Protein AF-A0A925S5Q5-F1 (afdb_monomer_lite)

pLDDT: mean 92.55, std 6.13, range [64.25, 98.69]

Structure (mmCIF, N/CA/C/O backbone):
data_AF-A0A925S5Q5-F1
#
_entry.id   AF-A0A925S5Q5-F1
#
loop_
_atom_site.group_PDB
_atom_site.id
_atom_site.type_symbol
_atom_site.label_atom_id
_atom_site.label_alt_id
_atom_site.label_comp_id
_atom_site.label_asym_id
_atom_site.label_entity_id
_atom_site.label_seq_id
_atom_site.pdbx_PDB_ins_code
_atom_site.Cartn_x
_atom_site.Cartn_y
_atom_site.Cartn_z
_atom_site.occupancy
_atom_site.B_iso_or_equiv
_atom_site.auth_seq_id
_atom_site.auth_comp_id
_atom_site.auth_asym_id
_atom_site.auth_atom_id
_atom_site.pdbx_PDB_model_num
ATOM 1 N N . TYR A 1 1 ? 6.462 7.543 -12.943 1.00 75.12 1 TYR A N 1
ATOM 2 C CA . TYR A 1 1 ? 5.922 8.389 -11.856 1.00 75.12 1 TYR A CA 1
ATOM 3 C C . TYR A 1 1 ? 7.045 8.651 -10.878 1.00 75.12 1 TYR A C 1
ATOM 5 O O . TYR A 1 1 ? 7.556 7.699 -10.308 1.00 75.12 1 TYR A O 1
ATOM 13 N N . TRP A 1 2 ? 7.504 9.896 -10.765 1.00 84.69 2 TRP A N 1
ATOM 14 C CA . TRP A 1 2 ? 8.744 10.231 -10.058 1.00 84.69 2 TRP A CA 1
ATOM 15 C C . TRP A 1 2 ? 8.667 9.920 -8.560 1.00 84.69 2 TRP A C 1
ATOM 17 O O . TRP A 1 2 ? 8.183 10.741 -7.787 1.00 84.69 2 TRP A O 1
ATOM 27 N N . TYR A 1 3 ? 9.144 8.733 -8.170 1.00 89.31 3 TYR A N 1
ATOM 28 C CA . TYR A 1 3 ? 9.246 8.261 -6.782 1.00 89.31 3 TYR A CA 1
ATOM 29 C C . TYR A 1 3 ? 7.917 8.248 -5.998 1.00 89.31 3 TYR A C 1
ATOM 31 O O . TYR A 1 3 ? 7.917 8.335 -4.772 1.00 89.31 3 TYR A O 1
ATOM 39 N N . GLN A 1 4 ? 6.772 8.203 -6.689 1.00 91.56 4 GLN A N 1
ATOM 40 C CA . GLN A 1 4 ? 5.457 8.460 -6.093 1.00 91.56 4 GLN A CA 1
ATOM 41 C C . GLN A 1 4 ? 4.323 7.693 -6.787 1.00 91.56 4 GLN A C 1
ATOM 43 O O . GLN A 1 4 ? 4.415 7.397 -7.979 1.00 91.56 4 GLN A O 1
ATOM 48 N N . SER A 1 5 ? 3.203 7.503 -6.074 1.00 94.38 5 SER A N 1
ATOM 49 C CA . SER A 1 5 ? 1.971 6.906 -6.615 1.00 94.38 5 SER A CA 1
ATOM 50 C C . SER A 1 5 ? 1.473 7.633 -7.870 1.00 94.38 5 SER A C 1
ATOM 52 O O . SER A 1 5 ? 1.506 8.873 -7.904 1.00 94.38 5 SER A O 1
ATOM 54 N N . PRO A 1 6 ? 0.910 6.921 -8.860 1.00 94.12 6 PRO A N 1
ATOM 55 C CA . PRO A 1 6 ? 0.133 7.539 -9.931 1.00 94.12 6 PRO A CA 1
ATOM 56 C C . PRO A 1 6 ? -0.993 8.421 -9.376 1.00 94.12 6 PRO A C 1
ATOM 58 O O . PRO A 1 6 ? -1.584 8.099 -8.343 1.00 94.12 6 PRO A O 1
ATOM 61 N N . SER A 1 7 ? -1.327 9.520 -10.061 1.00 95.06 7 SER A N 1
ATOM 62 C CA . SER A 1 7 ? -2.373 10.455 -9.608 1.00 95.06 7 SER A CA 1
ATOM 63 C C . SER A 1 7 ? -3.720 9.782 -9.298 1.00 95.06 7 SER A C 1
ATOM 65 O O . SER A 1 7 ? -4.289 10.105 -8.259 1.00 95.06 7 SER A O 1
ATOM 67 N N . PRO A 1 8 ? -4.217 8.810 -10.095 1.00 95.00 8 PRO A N 1
ATOM 68 C CA . PRO A 1 8 ? -5.455 8.103 -9.759 1.00 95.00 8 PRO A CA 1
ATOM 69 C C . PRO A 1 8 ? -5.386 7.360 -8.419 1.00 95.00 8 PRO A C 1
ATOM 71 O O . PRO A 1 8 ? -6.338 7.400 -7.643 1.00 95.00 8 PRO A O 1
ATOM 74 N N . LEU A 1 9 ? -4.242 6.737 -8.111 1.00 94.81 9 LEU A N 1
ATOM 75 C CA . LEU A 1 9 ? -4.036 6.060 -6.832 1.00 94.81 9 LEU A CA 1
ATOM 76 C C . LEU A 1 9 ? -3.986 7.069 -5.678 1.00 94.81 9 LEU A C 1
ATOM 78 O O . LEU A 1 9 ? -4.596 6.825 -4.644 1.00 94.81 9 LEU A O 1
ATOM 82 N N . LYS A 1 10 ? -3.332 8.226 -5.858 1.00 93.94 10 LYS A N 1
ATOM 83 C CA . LYS A 1 10 ? -3.345 9.295 -4.841 1.00 93.94 10 LYS A CA 1
ATOM 84 C C . LYS A 1 10 ? -4.760 9.790 -4.541 1.00 93.94 10 LYS A C 1
ATOM 86 O O . LYS A 1 10 ? -5.136 9.886 -3.382 1.00 93.94 10 LYS A O 1
ATOM 91 N N . LEU A 1 11 ? -5.572 10.010 -5.575 1.00 95.25 11 LEU A N 1
ATOM 92 C CA . LEU A 1 11 ? -6.967 10.415 -5.393 1.00 95.25 11 LEU A CA 1
ATOM 93 C C . LEU A 1 11 ? -7.779 9.354 -4.637 1.00 95.25 11 LEU A C 1
ATOM 95 O O . LEU A 1 11 ? -8.622 9.703 -3.816 1.00 95.25 11 LEU A O 1
ATOM 99 N N . MET A 1 12 ? -7.526 8.066 -4.881 1.00 94.88 12 MET A N 1
ATOM 100 C CA . MET A 1 12 ? -8.141 6.984 -4.107 1.00 94.88 12 MET A CA 1
ATOM 101 C C . MET A 1 12 ? -7.693 7.015 -2.637 1.00 94.88 12 MET A C 1
ATOM 103 O O . MET A 1 12 ? -8.537 6.890 -1.751 1.00 94.88 12 MET A O 1
ATOM 107 N N . ILE A 1 13 ? -6.397 7.222 -2.377 1.00 94.31 13 ILE A N 1
ATOM 108 C CA . ILE A 1 13 ? -5.825 7.355 -1.027 1.00 94.31 13 ILE A CA 1
ATOM 109 C C . ILE A 1 13 ? -6.511 8.493 -0.257 1.00 94.31 13 ILE A C 1
ATOM 111 O O . ILE A 1 13 ? -7.003 8.266 0.848 1.00 94.31 13 ILE A O 1
ATOM 115 N N . ASP A 1 14 ? -6.645 9.679 -0.859 1.00 91.81 14 ASP A N 1
ATOM 116 C CA . ASP A 1 14 ? -7.284 10.842 -0.222 1.00 91.81 14 ASP A CA 1
ATOM 117 C C . ASP A 1 14 ? -8.739 10.553 0.186 1.00 91.81 14 ASP A C 1
ATOM 119 O O . ASP A 1 14 ? -9.218 10.975 1.247 1.00 91.81 14 ASP A O 1
ATOM 123 N N . ARG A 1 15 ? -9.462 9.800 -0.654 1.00 90.50 15 ARG A N 1
ATOM 124 C CA . ARG A 1 15 ? -10.840 9.378 -0.369 1.00 90.50 15 ARG A CA 1
ATOM 125 C C . ARG A 1 15 ? -10.899 8.328 0.730 1.00 90.50 15 ARG A C 1
ATOM 127 O O . ARG A 1 15 ? -11.785 8.422 1.573 1.00 90.50 15 ARG A O 1
ATOM 134 N N . LEU A 1 16 ? -9.972 7.374 0.744 1.00 89.69 16 LEU A N 1
ATOM 135 C CA . LEU A 1 16 ? -9.894 6.344 1.779 1.00 89.69 16 LEU A CA 1
ATOM 136 C C . LEU A 1 16 ? -9.578 6.941 3.148 1.00 89.69 16 LEU A C 1
ATOM 138 O O . LEU A 1 16 ? -10.278 6.622 4.098 1.00 89.69 16 LEU A O 1
ATOM 142 N N . VAL A 1 17 ? -8.609 7.855 3.249 1.00 84.56 17 VAL A N 1
ATOM 143 C CA . VAL A 1 17 ? -8.279 8.535 4.518 1.00 84.56 17 VAL A CA 1
ATOM 144 C C . VAL A 1 17 ? -9.466 9.350 5.034 1.00 84.56 17 VAL A C 1
ATOM 146 O O . VAL A 1 17 ? -9.769 9.336 6.226 1.00 84.56 17 VAL A O 1
ATOM 149 N N . SER A 1 18 ? -10.181 10.022 4.128 1.00 84.19 18 SER A N 1
ATOM 150 C CA . SER A 1 18 ? -11.400 10.756 4.485 1.00 84.19 18 SER A CA 1
ATOM 151 C C . SER A 1 18 ? -12.517 9.822 4.960 1.00 84.19 18 SER A C 1
ATOM 153 O O . SER A 1 18 ? -13.243 10.160 5.890 1.00 84.19 18 SER A O 1
ATOM 155 N N . ALA A 1 19 ? -12.679 8.667 4.309 1.00 82.75 19 ALA A N 1
ATOM 156 C CA . ALA A 1 19 ? -13.716 7.698 4.641 1.00 82.75 19 ALA A CA 1
ATOM 157 C C . ALA A 1 19 ? -13.415 6.957 5.947 1.00 82.75 19 ALA A C 1
ATOM 159 O O . ALA A 1 19 ? -14.329 6.744 6.730 1.00 82.75 19 ALA A O 1
ATOM 160 N N . ASP A 1 20 ? -12.154 6.605 6.199 1.00 88.62 20 ASP A N 1
ATOM 161 C CA . ASP A 1 20 ? -11.714 5.800 7.342 1.00 88.62 20 ASP A CA 1
ATOM 162 C C . ASP A 1 20 ? -11.953 6.489 8.691 1.00 88.62 20 ASP A C 1
ATOM 164 O O . ASP A 1 20 ? -12.423 5.874 9.647 1.00 88.62 20 ASP A O 1
ATOM 168 N N . GLY A 1 21 ? -11.700 7.794 8.751 1.00 86.19 21 GLY A N 1
ATOM 169 C CA . GLY A 1 21 ? -11.989 8.624 9.917 1.00 86.19 21 GLY A CA 1
ATOM 170 C C . GLY A 1 21 ? -13.275 9.432 9.820 1.00 86.19 21 GLY A C 1
ATOM 171 O O . GLY A 1 21 ? -13.494 10.305 10.658 1.00 86.19 21 GLY A O 1
ATOM 172 N N . GLY A 1 22 ? -14.070 9.211 8.774 1.00 84.94 22 GLY A N 1
ATOM 173 C CA . GLY A 1 22 ? -15.222 10.032 8.432 1.00 84.94 22 GLY A CA 1
ATOM 174 C C . GLY A 1 22 ? -16.456 9.748 9.282 1.00 84.94 22 GLY A C 1
ATOM 175 O O . GLY A 1 22 ? -16.589 8.698 9.920 1.00 84.94 22 GLY A O 1
ATOM 176 N N . ASN A 1 23 ? -17.384 10.702 9.249 1.00 83.94 23 ASN A N 1
ATOM 177 C CA . ASN A 1 23 ? -18.692 10.584 9.875 1.00 83.94 23 ASN A CA 1
ATOM 178 C C . ASN A 1 23 ? -19.480 9.389 9.305 1.00 83.94 23 ASN A C 1
ATOM 180 O O . ASN A 1 23 ? -19.796 9.425 8.113 1.00 83.94 23 ASN A O 1
ATOM 184 N N . PRO A 1 24 ? -19.801 8.347 10.105 1.00 78.06 24 PRO A N 1
ATOM 185 C CA . PRO A 1 24 ? -20.521 7.182 9.604 1.00 78.06 24 PRO A CA 1
ATOM 186 C C . PRO A 1 24 ? -21.980 7.503 9.268 1.00 78.06 24 PRO A C 1
ATOM 188 O O . PRO A 1 24 ? -22.578 6.785 8.472 1.00 78.06 24 PRO A O 1
ATOM 191 N N . ASP A 1 25 ? -22.542 8.573 9.844 1.00 85.19 25 ASP A N 1
ATOM 192 C CA . ASP A 1 25 ? -23.894 9.032 9.545 1.00 85.19 25 ASP A CA 1
ATOM 193 C C . ASP A 1 25 ? -23.869 10.419 8.876 1.00 85.19 25 ASP A C 1
ATOM 195 O O . ASP A 1 25 ? -23.878 11.451 9.560 1.00 85.19 25 ASP A O 1
ATOM 199 N N . PRO A 1 26 ? -23.874 10.480 7.531 1.00 79.00 26 PRO A N 1
ATOM 200 C CA . PRO A 1 26 ? -23.832 11.742 6.796 1.00 79.00 26 PRO A CA 1
ATOM 201 C C . PRO A 1 26 ? -25.089 12.606 6.982 1.00 79.00 26 PRO A C 1
ATOM 203 O O . PRO A 1 26 ? -25.085 13.776 6.589 1.00 79.00 26 PRO A O 1
ATOM 206 N N . THR A 1 27 ? -26.165 12.070 7.572 1.00 84.56 27 THR A N 1
ATOM 207 C CA . THR A 1 27 ? -27.389 12.840 7.833 1.00 84.56 27 THR A CA 1
ATOM 208 C C . THR A 1 27 ? -27.222 13.818 8.995 1.00 84.56 27 THR A C 1
ATOM 210 O O . THR A 1 27 ? -27.865 14.863 9.011 1.00 84.56 27 THR A O 1
ATOM 213 N N . THR A 1 28 ? -26.278 13.561 9.905 1.00 84.38 28 THR A N 1
ATOM 214 C CA . THR A 1 28 ? -26.003 14.415 11.078 1.00 84.38 28 THR A CA 1
ATOM 215 C C . THR A 1 28 ? -25.392 15.780 10.741 1.00 84.38 28 THR A C 1
ATOM 217 O O . THR A 1 28 ? -25.395 16.674 11.588 1.00 84.38 28 THR A O 1
ATOM 220 N N . THR A 1 29 ? -24.874 15.950 9.520 1.00 85.50 29 THR A N 1
ATOM 221 C CA . THR A 1 29 ? -24.392 17.233 8.977 1.00 85.50 29 THR A CA 1
ATOM 222 C C . THR A 1 29 ? -25.274 17.765 7.844 1.00 85.50 29 THR A C 1
ATOM 224 O O . THR A 1 29 ? -24.853 18.669 7.113 1.00 85.50 29 THR A O 1
ATOM 227 N N . HIS A 1 30 ? -26.441 17.136 7.632 1.00 85.19 30 HIS A N 1
ATOM 228 C CA . HIS A 1 30 ? -27.424 17.433 6.584 1.00 85.19 30 HIS A CA 1
ATOM 229 C C . HIS A 1 30 ? -26.780 17.684 5.207 1.00 85.19 30 HIS A C 1
ATOM 231 O O . HIS A 1 30 ? -27.155 18.589 4.466 1.00 85.19 30 HIS A O 1
ATOM 237 N N . GLY A 1 31 ? -25.751 16.896 4.871 1.00 80.12 31 GLY A N 1
ATOM 238 C CA . GLY A 1 31 ? -24.845 17.173 3.756 1.00 80.12 31 GLY A CA 1
ATOM 239 C C . GLY A 1 31 ? -23.516 17.771 4.226 1.00 80.12 31 GLY A C 1
ATOM 240 O O . GLY A 1 31 ? -22.862 17.222 5.109 1.00 80.12 31 GLY A O 1
ATOM 241 N N . LYS A 1 32 ? -23.060 18.862 3.596 1.00 77.44 32 LYS A N 1
ATOM 242 C CA . LYS A 1 32 ? -21.753 19.499 3.875 1.00 77.44 32 LYS A CA 1
ATOM 243 C C . LYS A 1 32 ? -21.885 20.809 4.662 1.00 77.44 32 LYS A C 1
ATOM 245 O O . LYS A 1 32 ? -21.201 21.788 4.355 1.00 77.44 32 LYS A O 1
ATOM 250 N N . HIS A 1 33 ? -22.751 20.854 5.675 1.00 90.25 33 HIS A N 1
ATOM 251 C CA . HIS A 1 33 ? -22.879 22.041 6.521 1.00 90.25 33 HIS A CA 1
ATOM 252 C C . HIS A 1 33 ? -21.716 22.145 7.516 1.00 90.25 33 HIS A C 1
ATOM 254 O O . HIS A 1 33 ? -21.625 21.426 8.509 1.00 90.25 33 HIS A O 1
ATOM 260 N N . VAL A 1 34 ? -20.810 23.089 7.247 1.00 89.75 34 VAL A N 1
ATOM 261 C CA . VAL A 1 34 ? -19.545 23.249 7.986 1.00 89.75 34 VAL A CA 1
ATOM 262 C C . VAL A 1 34 ? -19.756 23.513 9.482 1.00 89.75 34 VAL A C 1
ATOM 264 O O . VAL A 1 34 ? -18.987 23.017 10.302 1.00 89.75 34 VAL A O 1
ATOM 267 N N . ALA A 1 35 ? -20.784 24.282 9.856 1.00 93.12 35 ALA A N 1
ATOM 268 C CA . ALA A 1 35 ? -21.071 24.591 11.258 1.00 93.12 35 ALA A CA 1
ATOM 269 C C . ALA A 1 35 ? -21.439 23.335 12.070 1.00 93.12 35 ALA A C 1
ATOM 271 O O . ALA A 1 35 ? -21.012 23.188 13.213 1.00 93.12 35 ALA A O 1
ATOM 272 N N . GLU A 1 36 ? -22.174 22.404 11.464 1.00 89.62 36 GLU A N 1
ATOM 273 C CA . GLU A 1 36 ? -22.607 21.165 12.114 1.00 89.62 36 GLU A CA 1
ATOM 274 C C . GLU A 1 36 ? -21.446 20.185 12.264 1.00 89.62 36 GLU A C 1
ATOM 276 O O . GLU A 1 36 ? -21.239 19.648 13.350 1.00 89.62 36 GLU A O 1
ATOM 281 N N . ALA A 1 37 ? -20.617 20.041 11.224 1.00 88.19 37 ALA A N 1
ATOM 282 C CA . ALA A 1 37 ? -19.396 19.241 11.294 1.00 88.19 37 ALA A CA 1
ATOM 283 C C . ALA A 1 37 ? -18.451 19.735 12.406 1.00 88.19 37 ALA A C 1
ATOM 285 O O . ALA A 1 37 ? -17.939 18.939 13.190 1.00 88.19 37 ALA A O 1
ATOM 286 N N . LYS A 1 38 ? -18.276 21.060 12.538 1.00 90.31 38 LYS A N 1
ATOM 287 C CA . LYS A 1 38 ? -17.495 21.658 13.635 1.00 90.31 38 LYS A CA 1
ATOM 288 C C . LYS A 1 38 ? -18.096 21.359 15.007 1.00 90.31 38 LYS A C 1
ATOM 290 O O . LYS A 1 38 ? -17.348 21.082 15.938 1.00 90.31 38 LYS A O 1
ATOM 295 N N . ARG A 1 39 ? -19.426 21.405 15.137 1.00 91.31 39 ARG A N 1
ATOM 296 C CA . ARG A 1 39 ? -20.117 21.080 16.391 1.00 91.31 39 ARG A CA 1
ATOM 297 C C . ARG A 1 39 ? -19.906 19.615 16.781 1.00 91.31 39 ARG A C 1
ATOM 299 O O . ARG A 1 39 ? -19.657 19.348 17.950 1.00 91.31 39 ARG A O 1
ATOM 306 N N . ILE A 1 40 ? -19.957 18.691 15.819 1.00 88.75 40 ILE A N 1
ATOM 307 C CA . ILE A 1 40 ? -19.654 17.268 16.042 1.00 88.75 40 ILE A CA 1
ATOM 308 C C . ILE A 1 40 ? -18.206 17.096 16.523 1.00 88.75 40 ILE A C 1
ATOM 310 O O . ILE A 1 40 ? -17.973 16.429 17.527 1.00 88.75 40 ILE A O 1
ATOM 314 N N . GLU A 1 41 ? -17.237 17.750 15.872 1.00 88.50 41 GLU A N 1
ATOM 315 C CA . GLU A 1 41 ? -15.827 17.691 16.287 1.00 88.50 41 GLU A CA 1
ATOM 316 C C . GLU A 1 41 ? -15.620 18.229 17.711 1.00 88.50 41 GLU A C 1
ATOM 318 O O . GLU A 1 41 ? -14.961 17.584 18.528 1.00 88.50 41 GLU A O 1
ATOM 323 N N . GLN A 1 42 ? -16.232 19.376 18.031 1.00 91.31 42 GLN A N 1
ATOM 324 C CA . GLN A 1 42 ? -16.191 19.987 19.365 1.00 91.31 42 GLN A CA 1
ATOM 325 C C . GLN A 1 42 ? -16.808 19.097 20.450 1.00 91.31 42 GLN A C 1
ATOM 327 O O . GLN A 1 42 ? -16.354 19.129 21.590 1.00 91.31 42 GLN A O 1
ATOM 332 N N . GLN A 1 43 ? -17.823 18.300 20.108 1.00 89.62 43 GLN A N 1
ATOM 333 C CA . GLN A 1 43 ? -18.463 17.346 21.020 1.00 89.62 43 GLN A CA 1
ATOM 334 C C . GLN A 1 43 ? -17.630 16.075 21.253 1.00 89.62 43 GLN A C 1
ATOM 336 O O . GLN A 1 43 ? -18.003 15.253 22.087 1.00 89.62 43 GLN A O 1
ATOM 341 N N . GLY A 1 44 ? -16.491 15.935 20.569 1.00 85.00 44 GLY A N 1
ATOM 342 C CA . GLY A 1 44 ? -15.586 14.800 20.701 1.00 85.00 44 GLY A CA 1
ATOM 343 C C . GLY A 1 44 ? -15.705 13.849 19.518 1.00 85.00 44 GLY A C 1
ATOM 344 O O . GLY A 1 44 ? -16.421 12.853 19.568 1.00 85.00 44 GLY A O 1
ATOM 345 N N . TRP A 1 45 ? -14.958 14.131 18.450 1.00 84.81 45 TRP A N 1
ATOM 346 C CA . TRP A 1 45 ? -14.758 13.172 17.365 1.00 84.81 45 TRP A CA 1
ATOM 347 C C . TRP A 1 45 ? -13.683 12.152 17.734 1.00 84.81 45 TRP A C 1
ATOM 349 O O . TRP A 1 45 ? -12.543 12.534 17.985 1.00 84.81 45 TRP A O 1
ATOM 359 N N . ASN A 1 46 ? -14.018 10.864 17.758 1.00 78.88 46 ASN A N 1
ATOM 360 C CA . ASN A 1 46 ? -13.091 9.816 18.206 1.00 78.88 46 ASN A CA 1
ATOM 361 C C . ASN A 1 46 ? -12.267 9.171 17.080 1.00 78.88 46 ASN A C 1
ATOM 363 O O . ASN A 1 46 ? -11.502 8.262 17.375 1.00 78.88 46 ASN A O 1
ATOM 367 N N . TYR A 1 47 ? -12.414 9.632 15.829 1.00 83.81 47 TYR A N 1
ATOM 368 C CA . TYR A 1 47 ? -11.709 9.122 14.643 1.00 83.81 47 TYR A CA 1
ATOM 369 C C . TYR A 1 47 ? -11.722 7.574 14.555 1.00 83.81 47 TYR A C 1
ATOM 371 O O . TYR A 1 47 ? -10.755 6.909 14.923 1.00 83.81 47 TYR A O 1
ATOM 379 N N . PRO A 1 48 ? -12.835 6.971 14.099 1.00 84.56 48 PRO A N 1
ATOM 380 C CA . PRO A 1 48 ? -13.133 5.549 14.317 1.00 84.56 48 PRO A CA 1
ATOM 381 C C . PRO A 1 48 ? -12.219 4.543 13.595 1.00 84.56 48 PRO A C 1
ATOM 383 O O . PRO A 1 48 ? -12.203 3.384 14.004 1.00 84.56 48 PRO A O 1
ATOM 386 N N . LYS A 1 49 ? -11.483 4.953 12.549 1.00 89.19 49 LYS A N 1
ATOM 387 C CA . LYS A 1 49 ? -10.668 4.078 11.681 1.00 89.19 49 LYS A CA 1
ATOM 388 C C . LYS A 1 49 ? -11.433 2.841 11.184 1.00 89.19 49 LYS A C 1
ATOM 390 O O . LYS A 1 49 ? -11.103 1.704 11.518 1.00 89.19 49 LYS A O 1
ATOM 395 N N . HIS A 1 50 ? -12.483 3.052 10.389 1.00 89.75 50 HIS A N 1
ATOM 396 C CA . HIS A 1 50 ? -13.388 2.001 9.886 1.00 89.75 50 HIS A CA 1
ATOM 397 C C . HIS A 1 50 ? -12.705 0.847 9.119 1.00 89.75 50 HIS A C 1
ATOM 399 O O . HIS A 1 50 ? -13.300 -0.218 8.922 1.00 89.75 50 HIS A O 1
ATOM 405 N N . LEU A 1 51 ? -11.481 1.044 8.634 1.00 92.44 51 LEU A N 1
ATOM 406 C CA . LEU A 1 51 ? -10.686 0.071 7.888 1.00 92.44 51 LEU A CA 1
ATOM 407 C C . LEU A 1 51 ? -9.651 -0.658 8.750 1.00 92.44 51 LEU A C 1
ATOM 409 O O . LEU A 1 51 ? -9.058 -1.627 8.262 1.00 92.44 51 LEU A O 1
ATOM 413 N N . ALA A 1 52 ? -9.462 -0.248 10.006 1.00 92.75 52 ALA A N 1
ATOM 414 C CA . ALA A 1 52 ? -8.518 -0.879 10.916 1.00 92.75 52 ALA A CA 1
ATOM 415 C C . ALA A 1 52 ? -8.802 -2.381 11.092 1.00 92.75 52 ALA A C 1
ATOM 417 O O . ALA A 1 52 ? -9.944 -2.849 11.066 1.00 92.75 52 ALA A O 1
ATOM 418 N N . GLY A 1 53 ? -7.732 -3.154 11.264 1.00 94.19 53 GLY A N 1
ATOM 419 C CA . GLY A 1 53 ? -7.781 -4.600 11.445 1.00 94.19 53 GLY A CA 1
ATOM 420 C C . GLY A 1 53 ? -7.919 -5.406 10.153 1.00 94.19 53 GLY A C 1
ATOM 421 O O . GLY A 1 53 ? -8.014 -6.625 10.229 1.00 94.19 53 GLY A O 1
ATOM 422 N N . ARG A 1 54 ? -7.927 -4.782 8.968 1.00 96.31 54 ARG A N 1
ATOM 423 C CA . ARG A 1 54 ? -7.884 -5.500 7.678 1.00 96.31 54 ARG A CA 1
ATOM 424 C C . ARG A 1 54 ? -6.446 -5.858 7.310 1.00 96.31 54 ARG A C 1
ATOM 426 O O . ARG A 1 54 ? -5.548 -5.060 7.533 1.00 96.31 54 ARG A O 1
ATOM 433 N N . ALA A 1 55 ? -6.228 -7.022 6.701 1.00 97.94 55 ALA A N 1
ATOM 434 C CA . ALA A 1 55 ? -4.917 -7.384 6.161 1.00 97.94 55 ALA A CA 1
ATOM 435 C C . ALA A 1 55 ? -4.657 -6.702 4.806 1.00 97.94 55 ALA A C 1
ATOM 437 O O . ALA A 1 55 ? -5.598 -6.510 4.029 1.00 97.94 55 ALA A O 1
ATOM 438 N N . TYR A 1 56 ? -3.398 -6.379 4.501 1.00 98.12 56 TYR A N 1
ATOM 439 C CA . TYR A 1 56 ? -3.007 -5.751 3.236 1.00 98.12 56 TYR A CA 1
ATOM 440 C C . TYR A 1 56 ? -1.798 -6.427 2.573 1.00 98.12 56 TYR A C 1
ATOM 442 O O . TYR A 1 56 ? -1.032 -7.151 3.204 1.00 98.12 56 TYR A O 1
ATOM 450 N N . GLY A 1 57 ? -1.630 -6.149 1.279 1.00 98.12 57 GLY A N 1
ATOM 451 C CA . GLY A 1 57 ? -0.408 -6.389 0.515 1.00 98.12 57 GLY A CA 1
ATOM 452 C C . GLY A 1 57 ? -0.196 -5.260 -0.496 1.00 98.12 57 GLY A C 1
ATOM 453 O O . GLY A 1 57 ? -1.149 -4.581 -0.881 1.00 98.12 57 GLY A O 1
ATOM 454 N N . VAL A 1 58 ? 1.049 -5.041 -0.906 1.00 97.94 58 VAL A N 1
ATOM 455 C CA . VAL A 1 58 ? 1.476 -3.987 -1.830 1.00 97.94 58 VAL A CA 1
ATOM 456 C C . VAL A 1 58 ? 2.414 -4.585 -2.873 1.00 97.94 58 VAL A C 1
ATOM 458 O O . VAL A 1 58 ? 3.393 -5.246 -2.534 1.00 97.94 58 VAL A O 1
ATOM 461 N N . VAL A 1 59 ? 2.144 -4.295 -4.145 1.00 97.75 59 VAL A N 1
ATOM 462 C CA . VAL A 1 59 ? 3.054 -4.569 -5.260 1.00 97.75 59 VAL A CA 1
ATOM 463 C C . VAL A 1 59 ? 3.367 -3.246 -5.942 1.00 97.75 59 VAL A C 1
ATOM 465 O O . VAL A 1 59 ? 2.469 -2.588 -6.466 1.00 97.75 59 VAL A O 1
ATOM 468 N N . VAL A 1 60 ? 4.637 -2.855 -5.926 1.00 97.44 60 VAL A N 1
ATOM 469 C CA . VAL A 1 60 ? 5.147 -1.685 -6.644 1.00 97.44 60 VAL A CA 1
ATOM 470 C C . VAL A 1 60 ? 6.099 -2.161 -7.724 1.00 97.44 60 VAL A C 1
ATOM 472 O O . VAL A 1 60 ? 6.954 -3.010 -7.488 1.00 97.44 60 VAL A O 1
ATOM 475 N N . HIS A 1 61 ? 5.987 -1.586 -8.913 1.00 95.69 61 HIS A N 1
ATOM 476 C CA . HIS A 1 61 ? 6.984 -1.792 -9.946 1.00 95.69 61 HIS A CA 1
ATOM 477 C C . HIS A 1 61 ? 7.362 -0.480 -10.622 1.00 95.69 61 HIS A C 1
ATOM 479 O O . HIS A 1 61 ? 6.635 0.515 -10.557 1.00 95.69 61 HIS A O 1
ATOM 485 N N . GLY A 1 62 ? 8.522 -0.489 -11.261 1.00 94.25 62 GLY A N 1
ATOM 486 C CA . GLY A 1 62 ? 9.085 0.652 -11.966 1.00 94.25 62 GLY A CA 1
ATOM 487 C C . GLY A 1 62 ? 10.147 0.199 -12.954 1.00 94.25 62 GLY A C 1
ATOM 488 O O . GLY A 1 62 ? 10.454 -0.983 -13.050 1.00 94.25 62 GLY A O 1
ATOM 489 N N . ASP A 1 63 ? 10.694 1.143 -13.696 1.00 92.38 63 ASP A N 1
ATOM 490 C CA . ASP A 1 63 ? 11.685 0.920 -14.747 1.00 92.38 63 ASP A CA 1
ATOM 491 C C . ASP A 1 63 ? 13.113 1.207 -14.268 1.00 92.38 63 ASP A C 1
ATOM 493 O O . ASP A 1 63 ? 14.018 0.429 -14.549 1.00 92.38 63 ASP A O 1
ATOM 497 N N . VAL A 1 64 ? 13.330 2.299 -13.529 1.00 91.00 64 VAL A N 1
ATOM 498 C CA . VAL A 1 64 ? 14.697 2.763 -13.220 1.00 91.00 64 VAL A CA 1
ATOM 499 C C . VAL A 1 64 ? 14.954 3.163 -11.776 1.00 91.00 64 VAL A C 1
ATOM 501 O O . VAL A 1 64 ? 16.063 2.954 -11.295 1.00 91.00 64 VAL A O 1
ATOM 504 N N . ALA A 1 65 ? 13.989 3.757 -11.072 1.00 94.00 65 ALA A N 1
ATOM 505 C CA . ALA A 1 65 ? 14.228 4.189 -9.697 1.00 94.00 65 ALA A CA 1
ATOM 506 C C . ALA A 1 65 ? 12.949 4.322 -8.859 1.00 94.00 65 ALA A C 1
ATOM 508 O O . ALA A 1 65 ? 11.878 4.654 -9.369 1.00 94.00 65 ALA A O 1
ATOM 509 N N . GLY A 1 66 ? 13.094 4.155 -7.542 1.00 95.56 66 GLY A N 1
ATOM 510 C CA . GLY A 1 66 ? 12.140 4.641 -6.545 1.00 95.56 66 GLY A CA 1
ATOM 511 C C . GLY A 1 66 ? 11.086 3.650 -6.066 1.00 95.56 66 GLY A C 1
ATOM 512 O O . GLY A 1 66 ? 10.234 4.039 -5.264 1.00 95.56 66 GLY A O 1
ATOM 513 N N . VAL A 1 67 ? 11.133 2.394 -6.512 1.00 96.62 67 VAL A N 1
ATOM 514 C CA . VAL A 1 67 ? 10.131 1.377 -6.150 1.00 96.62 67 VAL A CA 1
ATOM 515 C C . VAL A 1 67 ? 10.165 1.047 -4.657 1.00 96.62 67 VAL A C 1
ATOM 517 O O . VAL A 1 67 ? 9.117 0.916 -4.031 1.00 96.62 67 VAL A O 1
ATOM 520 N N . GLU A 1 68 ? 11.350 1.024 -4.050 1.00 96.38 68 GLU A N 1
ATOM 521 C CA . GLU A 1 68 ? 11.559 0.669 -2.647 1.00 96.38 68 GLU A CA 1
ATOM 522 C C . GLU A 1 68 ? 11.028 1.766 -1.720 1.00 96.38 68 GLU A C 1
ATOM 524 O O . GLU A 1 68 ? 10.338 1.494 -0.736 1.00 96.38 68 GLU A O 1
ATOM 529 N N . ALA A 1 69 ? 11.342 3.028 -2.038 1.00 96.50 69 ALA A N 1
ATOM 530 C CA . ALA A 1 69 ? 10.844 4.180 -1.289 1.00 96.50 69 ALA A CA 1
ATOM 531 C C . ALA A 1 69 ? 9.325 4.292 -1.421 1.00 96.50 69 ALA A C 1
ATOM 533 O O . ALA A 1 69 ? 8.627 4.510 -0.433 1.00 96.50 69 ALA A O 1
ATOM 534 N N . HIS A 1 70 ? 8.802 4.073 -2.626 1.00 96.69 70 HIS A N 1
ATOM 535 C CA . HIS A 1 70 ? 7.373 4.136 -2.857 1.00 96.69 70 HIS A CA 1
ATOM 536 C C . HIS A 1 70 ? 6.616 3.017 -2.119 1.00 96.69 70 HIS A C 1
ATOM 538 O O . HIS A 1 70 ? 5.600 3.303 -1.480 1.00 96.69 70 HIS A O 1
ATOM 544 N N . ARG A 1 71 ? 7.126 1.777 -2.136 1.00 97.50 71 ARG A N 1
ATOM 545 C CA . ARG A 1 71 ? 6.556 0.663 -1.367 1.00 97.50 71 ARG A CA 1
ATOM 546 C C . ARG A 1 71 ? 6.531 0.969 0.128 1.00 97.50 71 ARG A C 1
ATOM 548 O O . ARG A 1 71 ? 5.502 0.731 0.756 1.00 97.50 71 ARG A O 1
ATOM 555 N N . ARG A 1 72 ? 7.622 1.508 0.691 1.00 96.94 72 ARG A N 1
ATOM 556 C CA . ARG A 1 72 ? 7.672 1.938 2.102 1.00 96.94 72 ARG A CA 1
ATOM 557 C C . ARG A 1 72 ? 6.596 2.977 2.406 1.00 96.94 72 ARG A C 1
ATOM 559 O O . ARG A 1 72 ? 5.773 2.733 3.271 1.00 96.94 72 ARG A O 1
ATOM 566 N N . ASN A 1 73 ? 6.494 4.037 1.605 1.00 96.69 73 ASN A N 1
ATOM 567 C CA . ASN A 1 73 ? 5.483 5.079 1.816 1.00 96.69 73 ASN A CA 1
ATOM 568 C C . ASN A 1 73 ? 4.039 4.538 1.789 1.00 96.69 73 ASN A C 1
ATOM 570 O O . ASN A 1 73 ? 3.200 4.984 2.566 1.00 96.69 73 ASN A O 1
ATOM 574 N N . LEU A 1 74 ? 3.732 3.583 0.900 1.00 97.25 74 LEU A N 1
ATOM 575 C CA . LEU A 1 74 ? 2.412 2.937 0.863 1.00 97.25 74 LEU A CA 1
ATOM 576 C C . LEU A 1 74 ? 2.172 2.041 2.083 1.00 97.25 74 LEU A C 1
ATOM 578 O O . LEU A 1 74 ? 1.073 2.035 2.625 1.00 97.25 74 LEU A O 1
ATOM 582 N N . THR A 1 75 ? 3.197 1.293 2.493 1.00 97.69 75 THR A N 1
ATOM 583 C CA . THR A 1 75 ? 3.177 0.414 3.673 1.00 97.69 75 THR A CA 1
ATOM 584 C C . THR A 1 75 ? 2.908 1.242 4.933 1.00 97.69 75 THR A C 1
ATOM 586 O O . THR A 1 75 ? 1.941 0.971 5.636 1.00 97.69 75 THR A O 1
ATOM 589 N N . ASP A 1 76 ? 3.680 2.310 5.148 1.00 96.44 76 ASP A N 1
ATOM 590 C CA . ASP A 1 76 ? 3.557 3.200 6.308 1.00 96.44 76 ASP A CA 1
ATOM 591 C C . ASP A 1 76 ? 2.164 3.845 6.379 1.00 96.44 76 ASP A C 1
ATOM 593 O O . ASP A 1 76 ? 1.574 3.962 7.452 1.00 96.44 76 ASP A O 1
ATOM 597 N N . TRP A 1 77 ? 1.601 4.234 5.229 1.00 95.31 77 TRP A N 1
ATOM 598 C CA . TRP A 1 77 ? 0.239 4.761 5.149 1.00 95.31 77 TRP A CA 1
ATOM 599 C C . TRP A 1 77 ? -0.817 3.719 5.551 1.00 95.31 77 TRP A C 1
ATOM 601 O O . TRP A 1 77 ? -1.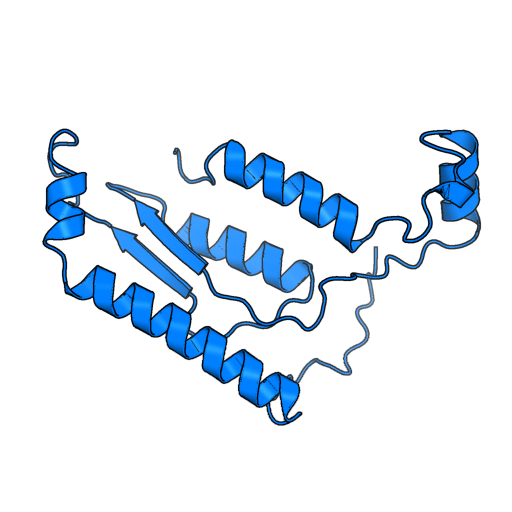691 4.022 6.365 1.00 95.31 77 TRP A O 1
ATOM 611 N N . LEU A 1 78 ? -0.740 2.495 5.019 1.00 96.44 78 LEU A N 1
ATOM 612 C CA . LEU A 1 78 ? -1.691 1.419 5.334 1.00 96.44 78 LEU A CA 1
ATOM 613 C C . LEU A 1 78 ? -1.604 1.005 6.811 1.00 96.44 78 LEU A C 1
ATOM 615 O O . LEU A 1 78 ? -2.634 0.819 7.460 1.00 96.44 78 LEU A O 1
ATOM 619 N N . GLU A 1 79 ? -0.395 0.921 7.363 1.00 94.25 79 GLU A N 1
ATOM 620 C CA . GLU A 1 79 ? -0.166 0.631 8.783 1.00 94.25 79 GLU A CA 1
ATOM 621 C C . GLU A 1 79 ? -0.674 1.769 9.680 1.00 94.25 79 GLU A C 1
ATOM 623 O O . GLU A 1 79 ? -1.327 1.513 10.692 1.00 94.25 79 GLU A O 1
ATOM 628 N N . TRP A 1 80 ? -0.490 3.034 9.282 1.00 91.44 80 TRP A N 1
ATOM 629 C CA . TRP A 1 80 ? -1.066 4.179 9.996 1.00 91.44 80 TRP A CA 1
ATOM 630 C C . TRP A 1 80 ? -2.604 4.142 10.028 1.00 91.44 80 TRP A C 1
ATOM 632 O O . TRP A 1 80 ? -3.213 4.461 11.058 1.00 91.44 80 TRP A O 1
ATOM 642 N N . MET A 1 81 ? -3.246 3.686 8.946 1.00 91.88 81 MET A N 1
ATOM 643 C CA . MET A 1 81 ? -4.694 3.425 8.903 1.00 91.88 81 MET A CA 1
ATOM 644 C C . MET A 1 81 ? -5.121 2.222 9.769 1.00 91.88 81 MET A C 1
ATOM 646 O O . MET A 1 81 ? -6.310 1.986 9.969 1.00 91.88 81 MET A O 1
ATOM 650 N N . GLY A 1 82 ? -4.172 1.470 10.331 1.00 92.50 82 GLY A N 1
ATOM 651 C CA . GLY A 1 82 ? -4.428 0.321 11.197 1.00 92.50 82 GLY A CA 1
ATOM 652 C C . GLY A 1 82 ? -4.624 -0.992 10.442 1.00 92.50 82 GLY A C 1
ATOM 653 O O . GLY A 1 82 ? -5.202 -1.926 11.002 1.00 92.50 82 GLY A O 1
ATOM 654 N N . LEU A 1 83 ? -4.200 -1.076 9.178 1.00 96.12 83 LEU A N 1
ATOM 655 C CA . LEU A 1 83 ? -4.176 -2.340 8.450 1.00 96.12 83 LEU A CA 1
ATOM 656 C C . LEU A 1 83 ? -2.958 -3.177 8.866 1.00 96.12 83 LEU A C 1
ATOM 658 O O . LEU A 1 83 ? -1.931 -2.660 9.293 1.00 96.12 83 LEU A O 1
ATOM 662 N N . ILE A 1 84 ? -3.087 -4.493 8.725 1.00 97.69 84 ILE A N 1
ATOM 663 C CA . ILE A 1 84 ? -2.125 -5.487 9.199 1.00 97.69 84 ILE A CA 1
ATOM 664 C C . ILE A 1 84 ? -1.324 -6.025 8.010 1.00 97.69 84 ILE A C 1
ATOM 666 O O . ILE A 1 84 ? -1.909 -6.486 7.025 1.00 97.69 84 ILE A O 1
ATOM 670 N N . ASP A 1 85 ? 0.005 -5.988 8.104 1.00 96.31 85 ASP A N 1
ATOM 671 C CA . ASP A 1 85 ? 0.902 -6.557 7.091 1.00 96.31 85 ASP A CA 1
ATOM 672 C C . ASP A 1 85 ? 0.656 -8.063 6.920 1.00 96.31 85 ASP A C 1
ATOM 674 O O . ASP A 1 85 ? 0.590 -8.810 7.897 1.00 96.31 85 ASP A O 1
ATOM 678 N N . ALA A 1 86 ? 0.561 -8.528 5.671 1.00 97.94 86 ALA A N 1
ATOM 679 C CA . ALA A 1 86 ? 0.444 -9.953 5.353 1.00 97.94 86 ALA A CA 1
ATOM 680 C C . ALA A 1 86 ? 1.808 -10.664 5.212 1.00 97.94 86 ALA A C 1
ATOM 682 O O . ALA A 1 86 ? 1.885 -11.780 4.695 1.00 97.94 86 ALA A O 1
ATOM 683 N N . GLY A 1 87 ? 2.888 -10.028 5.668 1.00 95.94 87 GLY A N 1
ATOM 684 C CA . GLY A 1 87 ? 4.245 -10.559 5.682 1.00 95.94 87 GLY A CA 1
ATOM 685 C C . GLY A 1 87 ? 5.113 -10.061 4.525 1.00 95.94 87 GLY A C 1
ATOM 686 O O . GLY A 1 87 ? 4.659 -9.424 3.576 1.00 95.94 87 GLY A O 1
ATOM 687 N N . ALA A 1 88 ? 6.405 -10.398 4.577 1.00 95.44 88 ALA A N 1
ATOM 688 C CA . ALA A 1 88 ? 7.406 -9.908 3.625 1.00 95.44 88 ALA A CA 1
ATOM 689 C C . ALA A 1 88 ? 7.066 -10.220 2.154 1.00 95.44 88 ALA A C 1
ATOM 691 O O . ALA A 1 88 ? 7.249 -9.371 1.287 1.00 95.44 88 ALA A O 1
ATOM 692 N N . ALA A 1 89 ? 6.512 -11.405 1.872 1.00 95.25 89 ALA A N 1
ATOM 693 C CA . ALA A 1 89 ? 6.111 -11.795 0.518 1.00 95.25 89 ALA A CA 1
ATOM 694 C C . ALA A 1 89 ? 4.944 -10.957 -0.042 1.00 95.25 89 ALA A C 1
ATOM 696 O O . ALA A 1 89 ? 4.758 -10.915 -1.254 1.00 95.25 89 ALA A O 1
ATOM 697 N N . ALA A 1 90 ? 4.168 -10.288 0.819 1.00 97.50 90 ALA A N 1
ATOM 698 C CA . ALA A 1 90 ? 3.068 -9.414 0.426 1.00 97.50 90 ALA A CA 1
ATOM 699 C C . ALA A 1 90 ? 3.502 -7.966 0.163 1.00 97.50 90 ALA A C 1
ATOM 701 O O . ALA A 1 90 ? 2.669 -7.163 -0.244 1.00 97.50 90 ALA A O 1
ATOM 702 N N . ARG A 1 91 ? 4.778 -7.619 0.380 1.00 97.62 91 ARG A N 1
ATOM 703 C CA . ARG A 1 91 ? 5.332 -6.273 0.185 1.00 97.62 91 ARG A CA 1
ATOM 704 C C . ARG A 1 91 ? 6.433 -6.320 -0.866 1.00 97.62 91 ARG A C 1
ATOM 706 O O . ARG A 1 91 ? 7.617 -6.390 -0.549 1.00 97.62 91 ARG A O 1
ATOM 713 N N . LEU A 1 92 ? 6.018 -6.265 -2.124 1.00 97.69 92 LEU A N 1
ATOM 714 C CA . LEU A 1 92 ? 6.882 -6.436 -3.284 1.00 97.69 92 LEU A CA 1
ATOM 715 C C . LEU A 1 92 ? 7.253 -5.092 -3.917 1.00 97.69 92 LEU A C 1
ATOM 717 O O . LEU A 1 92 ? 6.394 -4.235 -4.131 1.00 97.69 92 LEU A O 1
ATOM 721 N N . ASP A 1 93 ? 8.525 -4.943 -4.269 1.00 97.19 93 ASP A N 1
ATOM 722 C CA . ASP A 1 93 ? 9.028 -3.883 -5.136 1.00 97.19 93 ASP A CA 1
ATOM 723 C C . ASP A 1 93 ? 9.953 -4.478 -6.207 1.00 97.19 93 ASP A C 1
ATOM 725 O O . ASP A 1 93 ? 10.828 -5.279 -5.885 1.00 97.19 93 ASP A O 1
ATOM 729 N N . ARG A 1 94 ? 9.729 -4.183 -7.494 1.00 97.06 94 ARG A N 1
ATOM 730 C CA . ARG A 1 94 ? 10.545 -4.741 -8.591 1.00 97.06 94 ARG A CA 1
ATOM 731 C C . ARG A 1 94 ? 10.806 -3.734 -9.701 1.00 97.06 94 ARG A C 1
ATOM 733 O O . ARG A 1 94 ? 9.892 -3.046 -10.156 1.00 97.06 94 ARG A O 1
ATOM 740 N N . TYR A 1 95 ? 12.047 -3.702 -10.181 1.00 96.31 95 TYR A N 1
ATOM 741 C CA . TYR A 1 95 ? 12.351 -3.094 -11.471 1.00 96.31 95 TYR A CA 1
ATOM 742 C C . TYR A 1 95 ? 12.046 -4.089 -12.587 1.00 96.31 95 TYR A C 1
ATOM 744 O O . TYR A 1 95 ? 12.528 -5.218 -12.553 1.00 96.31 95 TYR A O 1
ATOM 752 N N . ILE A 1 96 ? 11.262 -3.667 -13.574 1.00 95.38 96 ILE A N 1
ATOM 753 C CA . ILE A 1 96 ? 10.944 -4.456 -14.764 1.00 95.38 96 ILE A CA 1
ATOM 754 C C . ILE A 1 96 ? 11.629 -3.792 -15.949 1.00 95.38 96 ILE A C 1
ATOM 756 O O . ILE A 1 96 ? 11.421 -2.607 -16.198 1.00 95.38 96 ILE A O 1
ATOM 760 N N . GLY A 1 97 ? 12.439 -4.558 -16.683 1.00 93.25 97 GLY A N 1
ATOM 761 C CA . GLY A 1 97 ? 13.182 -4.021 -17.822 1.00 93.25 97 GLY A CA 1
ATOM 762 C C . GLY A 1 97 ? 14.131 -2.893 -17.408 1.00 93.25 97 GLY A C 1
ATOM 763 O O . GLY A 1 97 ? 14.116 -1.827 -18.014 1.00 93.25 97 GLY A O 1
ATOM 764 N N . TYR A 1 98 ? 14.938 -3.112 -16.366 1.00 93.94 98 TYR A N 1
ATOM 765 C CA . TYR A 1 98 ? 15.846 -2.099 -15.821 1.00 93.94 98 TYR A CA 1
ATOM 766 C C . TYR A 1 98 ? 16.740 -1.470 -16.904 1.00 93.94 98 TYR A C 1
ATOM 768 O O . TYR A 1 98 ? 17.478 -2.178 -17.595 1.00 93.94 98 TYR A O 1
ATOM 776 N N . TYR A 1 99 ? 16.640 -0.143 -17.066 1.00 92.50 99 TYR A N 1
ATOM 777 C CA . TYR A 1 99 ? 17.292 0.639 -18.134 1.00 92.50 99 TYR A CA 1
ATOM 778 C C . TYR A 1 99 ? 17.012 0.159 -19.578 1.00 92.50 99 TYR A C 1
ATOM 780 O O . TYR A 1 99 ? 17.735 0.523 -20.506 1.00 92.50 99 TYR A O 1
ATOM 788 N N . GLN A 1 100 ? 15.968 -0.643 -19.801 1.00 94.00 100 GLN A N 1
ATOM 789 C CA . GLN A 1 100 ? 15.563 -1.084 -21.136 1.00 94.00 100 GLN A CA 1
ATOM 790 C C . GLN A 1 100 ? 14.682 -0.038 -21.839 1.00 94.00 100 GLN A C 1
ATOM 792 O O . GLN A 1 100 ? 14.102 0.834 -21.185 1.00 94.00 100 GLN A O 1
ATOM 797 N N . PRO A 1 101 ? 14.561 -0.100 -23.180 1.00 93.44 101 PRO A N 1
ATOM 798 C CA . PRO A 1 101 ? 13.686 0.795 -23.925 1.00 93.44 101 PRO A CA 1
ATOM 799 C C . PRO A 1 101 ? 12.232 0.725 -23.449 1.00 93.44 101 PRO A C 1
ATOM 801 O O . PRO A 1 101 ? 11.665 -0.344 -23.261 1.00 93.44 101 PRO A O 1
ATOM 804 N N . TYR A 1 1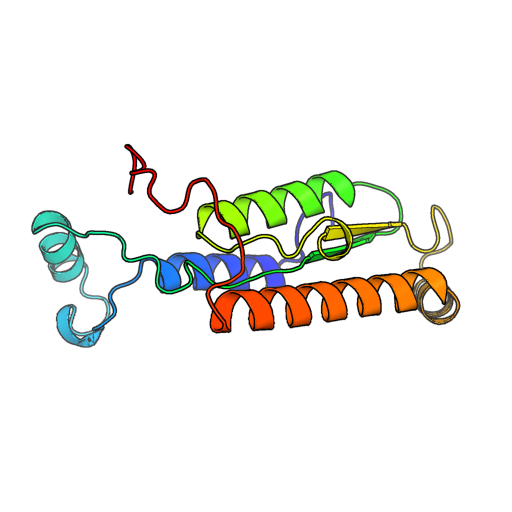02 ? 11.580 1.877 -23.322 1.00 89.44 102 TYR A N 1
ATOM 805 C CA . TYR A 1 102 ? 10.211 1.919 -22.805 1.00 89.44 102 TYR A CA 1
ATOM 806 C C . TYR A 1 102 ? 9.173 1.279 -23.749 1.00 89.44 102 TYR A C 1
ATOM 808 O O . TYR A 1 102 ? 8.155 0.760 -23.289 1.00 89.44 102 TYR A O 1
ATOM 816 N N . TYR A 1 103 ? 9.430 1.279 -25.065 1.00 94.69 103 TYR A N 1
ATOM 817 C CA . TYR A 1 103 ? 8.463 0.839 -26.082 1.00 94.69 103 TYR A CA 1
ATOM 818 C C . TYR A 1 103 ? 8.061 -0.642 -25.969 1.00 94.69 103 TYR A C 1
ATOM 820 O O . TYR A 1 103 ? 6.985 -1.002 -26.432 1.00 94.69 103 TYR A O 1
ATOM 828 N N . ASN A 1 104 ? 8.898 -1.489 -25.359 1.00 93.69 104 ASN A N 1
ATOM 829 C CA . ASN A 1 104 ? 8.638 -2.918 -25.155 1.00 93.69 104 ASN A CA 1
ATOM 830 C C . ASN A 1 104 ? 8.541 -3.297 -23.665 1.00 93.69 104 ASN A C 1
ATOM 832 O O . ASN A 1 104 ? 8.688 -4.465 -23.305 1.00 93.69 104 ASN A O 1
ATOM 836 N N . SER A 1 105 ? 8.285 -2.321 -22.789 1.00 92.38 105 SER A N 1
ATOM 837 C CA . SER A 1 105 ? 8.185 -2.533 -21.338 1.00 92.38 105 SER A CA 1
ATOM 838 C C . SER A 1 105 ? 7.075 -3.518 -20.943 1.00 92.38 105 SER A C 1
ATOM 840 O O . SER A 1 105 ? 7.257 -4.314 -20.023 1.00 92.38 105 SER A O 1
ATOM 842 N N . HIS A 1 106 ? 5.955 -3.527 -21.672 1.00 94.00 106 HIS A N 1
ATOM 843 C CA . HIS A 1 106 ? 4.883 -4.508 -21.476 1.00 94.00 106 HIS A CA 1
ATOM 844 C C . HIS A 1 106 ? 5.326 -5.932 -21.837 1.00 94.00 106 HIS A C 1
ATOM 846 O O . HIS A 1 106 ? 5.132 -6.844 -21.038 1.00 94.00 106 HIS A O 1
ATOM 852 N N . ASP A 1 107 ? 6.021 -6.119 -22.963 1.00 96.69 107 ASP A N 1
ATOM 853 C CA . ASP A 1 107 ? 6.567 -7.430 -23.336 1.00 96.69 107 ASP A CA 1
ATOM 854 C C . ASP A 1 107 ? 7.583 -7.937 -22.305 1.00 96.69 107 ASP A C 1
ATOM 856 O O . ASP A 1 107 ? 7.664 -9.141 -22.047 1.00 96.69 107 ASP A O 1
ATOM 860 N N . ALA A 1 108 ? 8.380 -7.030 -21.727 1.00 95.81 108 ALA A N 1
ATOM 861 C CA . ALA A 1 108 ? 9.317 -7.364 -20.662 1.00 95.81 108 ALA A CA 1
ATOM 862 C C . ALA A 1 108 ? 8.577 -7.893 -19.421 1.00 95.81 108 ALA A C 1
ATOM 864 O O . ALA A 1 108 ? 8.950 -8.943 -18.900 1.00 95.81 108 ALA A O 1
ATOM 865 N N . LEU A 1 109 ? 7.491 -7.232 -19.001 1.00 95.81 109 LEU A N 1
ATOM 866 C CA . LEU A 1 109 ? 6.630 -7.700 -17.907 1.00 95.81 109 LEU A CA 1
ATOM 867 C C . LEU A 1 109 ? 5.968 -9.054 -18.217 1.00 95.81 109 LEU A C 1
ATOM 869 O O . LEU A 1 109 ? 5.949 -9.954 -17.375 1.00 95.81 109 LEU A O 1
ATOM 873 N N . ASP A 1 110 ? 5.452 -9.237 -19.430 1.00 96.75 110 ASP A N 1
ATOM 874 C CA . ASP A 1 110 ? 4.729 -10.456 -19.815 1.00 96.75 110 ASP A CA 1
ATOM 875 C C . ASP A 1 110 ? 5.633 -11.699 -19.875 1.00 96.75 110 ASP A C 1
ATOM 877 O O . ASP A 1 110 ? 5.198 -12.835 -19.600 1.00 96.75 110 ASP A O 1
ATOM 881 N N . LYS A 1 111 ? 6.911 -11.490 -20.203 1.00 97.00 111 LYS A N 1
ATOM 882 C CA . LYS A 1 111 ? 7.944 -12.533 -20.233 1.00 97.00 111 LYS A CA 1
ATOM 883 C C . LYS A 1 111 ? 8.535 -12.817 -18.854 1.00 97.00 111 LYS A C 1
ATOM 885 O O . LYS A 1 111 ? 8.992 -13.939 -18.634 1.00 97.00 111 LYS A O 1
ATOM 890 N N . ASP A 1 112 ? 8.488 -11.864 -17.926 1.00 97.50 112 ASP A N 1
ATOM 891 C CA . ASP A 1 112 ? 9.006 -12.040 -16.570 1.00 97.50 112 ASP A CA 1
ATOM 892 C C . ASP A 1 112 ? 8.082 -12.928 -15.717 1.00 97.50 112 ASP A C 1
ATOM 894 O O . ASP A 1 112 ? 7.181 -12.485 -14.997 1.00 97.50 112 ASP A O 1
ATOM 898 N N . LYS A 1 113 ? 8.307 -14.242 -15.809 1.00 98.31 113 LYS A N 1
ATOM 899 C CA . LYS A 1 113 ? 7.557 -15.236 -15.031 1.00 98.31 113 LYS A CA 1
ATOM 900 C C . LYS A 1 113 ? 7.855 -15.176 -13.536 1.00 98.31 113 LYS A C 1
ATOM 902 O O . LYS A 1 113 ? 7.004 -15.604 -12.757 1.00 98.31 113 LYS A O 1
ATOM 907 N N . ALA A 1 114 ? 9.006 -14.636 -13.134 1.00 97.88 114 ALA A N 1
ATOM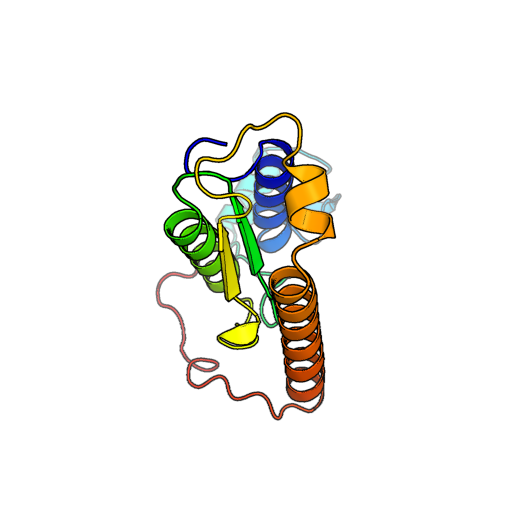 908 C CA . ALA A 1 114 ? 9.350 -14.496 -11.727 1.00 97.88 114 ALA A CA 1
ATOM 909 C C . ALA A 1 114 ? 8.480 -13.416 -11.077 1.00 97.88 114 ALA A C 1
ATOM 911 O O . ALA A 1 114 ? 7.785 -13.717 -10.111 1.00 97.88 114 ALA A O 1
ATOM 912 N N . VAL A 1 115 ? 8.399 -12.218 -11.669 1.00 97.44 115 VAL A N 1
ATOM 913 C CA . VAL A 1 115 ? 7.539 -11.128 -11.165 1.00 97.44 115 VAL A CA 1
ATOM 914 C C . VAL A 1 115 ? 6.068 -11.551 -11.121 1.00 97.44 115 VAL A C 1
ATOM 916 O O . VAL A 1 115 ? 5.355 -11.253 -10.160 1.00 97.44 115 VAL A O 1
ATOM 919 N N . GLN A 1 116 ? 5.603 -12.301 -12.125 1.00 97.88 116 GLN A N 1
ATOM 920 C CA . GLN A 1 116 ? 4.240 -12.843 -12.133 1.00 97.88 116 GLN A CA 1
ATOM 921 C C . GLN A 1 116 ? 3.991 -13.796 -10.957 1.00 97.88 116 GLN A C 1
ATOM 923 O O . GLN A 1 116 ? 2.931 -13.736 -10.331 1.00 97.88 116 GLN A O 1
ATOM 928 N N . GLU A 1 117 ? 4.944 -14.674 -10.639 1.00 98.56 117 GLU A N 1
ATOM 929 C CA . GLU A 1 117 ? 4.811 -15.596 -9.510 1.00 98.56 117 GLU A CA 1
ATOM 930 C C . GLU A 1 117 ? 4.968 -14.890 -8.157 1.00 98.56 117 GLU A C 1
ATOM 932 O O . GLU A 1 117 ? 4.256 -15.217 -7.209 1.00 98.56 117 GLU A O 1
ATOM 937 N N . GLU A 1 118 ? 5.816 -13.866 -8.065 1.00 98.38 118 GLU A N 1
ATOM 938 C CA . GLU A 1 118 ? 5.929 -13.010 -6.881 1.00 98.38 118 GLU A CA 1
ATOM 939 C C . GLU A 1 118 ? 4.615 -12.274 -6.592 1.00 98.38 118 GLU A C 1
ATOM 941 O O . GLU A 1 118 ? 4.153 -12.270 -5.451 1.00 98.38 118 GLU A O 1
ATOM 946 N N . ALA A 1 119 ? 3.945 -11.743 -7.620 1.00 98.12 119 ALA A N 1
ATOM 947 C CA . ALA A 1 119 ? 2.621 -11.141 -7.472 1.00 98.12 119 ALA A CA 1
ATOM 948 C C . ALA A 1 119 ? 1.571 -12.164 -6.994 1.00 98.12 119 ALA A C 1
ATOM 950 O O . ALA A 1 119 ? 0.741 -11.853 -6.133 1.00 98.12 119 ALA A O 1
ATOM 951 N N . ARG A 1 120 ? 1.621 -13.414 -7.486 1.00 98.56 120 ARG A N 1
ATOM 952 C CA . ARG A 1 120 ? 0.766 -14.497 -6.965 1.00 98.56 120 ARG A CA 1
ATOM 953 C C . ARG A 1 120 ? 1.092 -14.824 -5.512 1.00 98.56 120 ARG A C 1
ATOM 955 O O . ARG A 1 120 ? 0.169 -15.019 -4.726 1.00 98.56 120 ARG A O 1
ATOM 962 N N . ASN A 1 121 ? 2.367 -14.870 -5.138 1.00 98.56 121 ASN A N 1
ATOM 963 C CA . ASN A 1 121 ? 2.788 -15.106 -3.759 1.00 98.56 121 ASN A CA 1
ATOM 964 C C . ASN A 1 121 ? 2.307 -14.001 -2.819 1.00 98.56 121 ASN A C 1
ATOM 966 O O . ASN A 1 121 ? 1.794 -14.323 -1.748 1.00 98.56 121 ASN A O 1
ATOM 970 N N . ALA A 1 122 ? 2.360 -12.737 -3.244 1.00 98.56 122 ALA A N 1
ATOM 971 C CA . ALA A 1 122 ? 1.783 -11.631 -2.490 1.00 98.56 122 ALA A CA 1
ATOM 972 C C . ALA A 1 122 ? 0.279 -11.841 -2.250 1.00 98.56 122 ALA A C 1
ATOM 974 O O . ALA A 1 122 ? -0.191 -11.749 -1.116 1.00 98.56 122 ALA A O 1
ATOM 975 N N . ALA A 1 123 ? -0.476 -12.222 -3.285 1.00 98.50 123 ALA A N 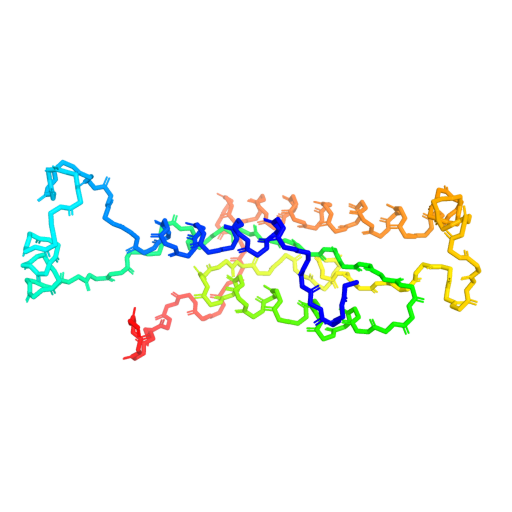1
ATOM 976 C CA . ALA A 1 123 ? -1.899 -12.525 -3.146 1.00 98.50 123 ALA A CA 1
ATOM 977 C C . ALA A 1 123 ? -2.164 -13.728 -2.219 1.00 98.50 123 ALA A C 1
ATOM 979 O O . ALA A 1 123 ? -3.057 -13.669 -1.372 1.00 98.50 123 ALA A O 1
ATOM 980 N N . ARG A 1 124 ? -1.383 -14.812 -2.335 1.00 98.69 124 ARG A N 1
ATOM 981 C CA . ARG A 1 124 ? -1.493 -15.989 -1.453 1.00 98.69 124 ARG A CA 1
ATOM 982 C C . ARG A 1 124 ? -1.220 -15.623 0.007 1.00 98.69 124 ARG A C 1
ATOM 984 O O . ARG A 1 124 ? -1.969 -16.063 0.877 1.00 98.69 124 ARG A O 1
ATOM 991 N N . ALA A 1 125 ? -0.208 -14.795 0.263 1.00 98.62 125 ALA A N 1
ATOM 992 C CA . ALA A 1 125 ? 0.123 -14.306 1.597 1.00 98.62 125 ALA A CA 1
ATOM 993 C C . ALA A 1 125 ? -1.030 -13.485 2.197 1.00 98.62 125 ALA A C 1
ATOM 995 O O . ALA A 1 125 ? -1.468 -13.770 3.309 1.00 98.62 125 ALA A O 1
ATOM 996 N N . VAL A 1 126 ? -1.616 -12.558 1.427 1.00 98.69 126 VAL A N 1
ATOM 997 C CA . VAL A 1 126 ? -2.803 -11.795 1.860 1.00 98.69 126 VAL A CA 1
ATOM 998 C C . VAL A 1 126 ? -3.980 -12.718 2.173 1.00 98.69 126 VAL A C 1
ATOM 1000 O O . VAL A 1 126 ? -4.613 -12.576 3.217 1.00 98.69 126 VAL A O 1
ATOM 1003 N N . VAL A 1 127 ? -4.271 -13.697 1.311 1.00 98.62 127 VAL A N 1
ATOM 1004 C CA . VAL A 1 127 ? -5.352 -14.667 1.554 1.00 98.62 127 VAL A CA 1
ATOM 1005 C C . VAL A 1 127 ? -5.117 -15.447 2.847 1.00 98.62 127 VAL A C 1
ATOM 1007 O O . VAL A 1 127 ? -6.062 -15.652 3.610 1.00 98.62 127 VAL A O 1
ATOM 1010 N N . GLN A 1 128 ? -3.881 -15.871 3.108 1.00 98.56 128 GLN A N 1
ATOM 1011 C CA . GLN A 1 128 ? -3.543 -16.599 4.325 1.00 98.56 128 GLN A CA 1
ATOM 1012 C C . GLN A 1 128 ? -3.683 -15.715 5.570 1.00 98.56 128 GLN A C 1
ATOM 1014 O O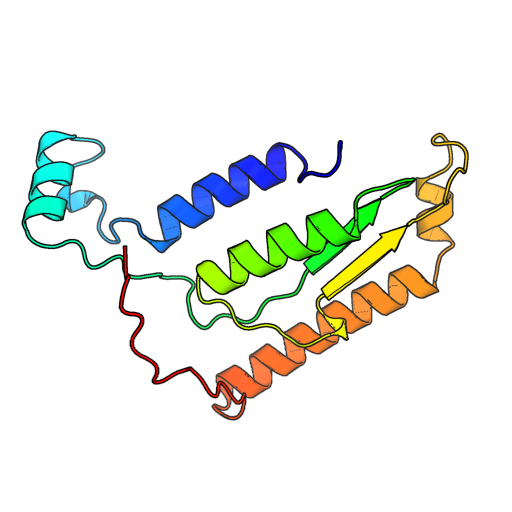 . GLN A 1 128 ? -4.365 -16.115 6.514 1.00 98.56 128 GLN A O 1
ATOM 1019 N N . ALA A 1 129 ? -3.156 -14.489 5.537 1.00 98.44 129 ALA A N 1
ATOM 1020 C CA . ALA A 1 129 ? -3.306 -13.525 6.624 1.00 98.44 129 ALA A CA 1
ATOM 1021 C C . ALA A 1 129 ? -4.786 -13.235 6.926 1.00 98.44 129 ALA A C 1
ATOM 1023 O O . ALA A 1 129 ? -5.197 -13.236 8.083 1.00 98.44 129 ALA A O 1
ATOM 1024 N N . VAL A 1 130 ? -5.630 -13.076 5.898 1.00 98.44 130 VAL A N 1
ATOM 1025 C CA . VAL A 1 130 ? -7.083 -12.901 6.071 1.00 98.44 130 VAL A CA 1
ATOM 1026 C C . VAL A 1 130 ? -7.731 -14.124 6.726 1.00 98.44 130 VAL A C 1
ATOM 1028 O O . VAL A 1 130 ? -8.608 -13.961 7.576 1.00 98.44 130 VAL A O 1
ATOM 1031 N N . LYS A 1 131 ? -7.336 -15.347 6.349 1.00 98.62 131 LYS A N 1
ATOM 1032 C CA . LYS A 1 131 ? -7.858 -16.577 6.970 1.00 98.62 131 LYS A CA 1
ATOM 1033 C C . LYS A 1 131 ? -7.483 -16.655 8.447 1.00 98.62 131 LYS A C 1
ATOM 1035 O O . LYS A 1 131 ? -8.360 -16.882 9.275 1.00 98.62 131 LYS A O 1
ATOM 1040 N N . GLU A 1 132 ? -6.216 -16.429 8.777 1.00 98.38 132 GLU A N 1
ATOM 1041 C CA . GLU A 1 132 ? -5.729 -16.445 10.160 1.00 98.38 132 GLU A CA 1
ATOM 1042 C C . GLU A 1 132 ? -6.365 -15.342 11.002 1.00 98.38 132 GLU A C 1
ATOM 1044 O O . GLU A 1 132 ? -6.772 -15.586 12.135 1.00 98.38 132 GLU A O 1
ATOM 1049 N N . LEU A 1 133 ? -6.527 -14.147 10.433 1.00 97.44 133 LEU A N 1
ATOM 1050 C CA . LEU A 1 133 ? -7.214 -13.032 11.074 1.00 97.44 133 LEU A CA 1
ATOM 1051 C C . LEU A 1 133 ? -8.668 -13.391 11.407 1.00 97.44 133 LEU A C 1
ATOM 1053 O O . LEU A 1 133 ? -9.113 -13.165 12.530 1.00 97.44 133 LEU A O 1
ATOM 1057 N N . ARG A 1 134 ? -9.401 -13.985 10.456 1.00 97.19 134 ARG A N 1
ATOM 1058 C CA . ARG A 1 134 ? -10.795 -14.421 10.656 1.00 97.19 134 ARG A CA 1
ATOM 1059 C C . ARG A 1 134 ? -10.920 -15.569 11.656 1.00 97.19 134 ARG A C 1
ATOM 1061 O O . ARG A 1 134 ? -11.931 -15.648 12.342 1.00 97.19 134 ARG A O 1
ATOM 1068 N N . ALA A 1 135 ? -9.908 -16.429 11.745 1.00 98.00 135 ALA A N 1
ATOM 1069 C CA . ALA A 1 135 ? -9.822 -17.477 12.758 1.00 98.00 135 ALA A CA 1
ATOM 1070 C C . ALA A 1 135 ? -9.375 -16.950 14.137 1.00 98.00 135 ALA A C 1
ATOM 1072 O O . ALA A 1 135 ? -9.398 -17.696 15.108 1.00 98.00 135 ALA A O 1
ATOM 1073 N N . GLY A 1 136 ? -8.959 -15.682 14.243 1.00 96.44 136 GLY A N 1
ATOM 1074 C CA . GLY A 1 136 ? -8.408 -15.113 15.475 1.00 96.44 136 GLY A CA 1
ATOM 1075 C C . GLY A 1 136 ? -6.995 -15.604 15.813 1.00 96.44 136 GLY A C 1
ATOM 1076 O O . GLY A 1 136 ? -6.552 -15.434 16.943 1.00 96.44 136 GLY A O 1
ATOM 1077 N N . HIS A 1 137 ? -6.292 -16.208 14.853 1.00 97.19 137 HIS A N 1
ATOM 1078 C CA . HIS A 1 137 ? -4.958 -16.789 15.033 1.00 97.19 137 HIS A CA 1
ATOM 1079 C C . HIS A 1 137 ? -3.822 -15.843 14.626 1.00 97.19 137 HIS A C 1
ATOM 1081 O O . HIS A 1 137 ? -2.683 -16.052 15.040 1.00 97.19 137 HIS A O 1
ATOM 1087 N N . LEU A 1 138 ? -4.109 -14.811 13.822 1.00 96.56 138 LEU A N 1
ATOM 1088 C CA . LEU A 1 138 ? -3.081 -13.872 13.374 1.00 96.56 138 LEU A CA 1
ATOM 1089 C C . LEU A 1 138 ? -2.579 -13.028 14.552 1.00 96.56 138 LEU A C 1
ATOM 1091 O O . LEU A 1 138 ? -3.313 -12.192 15.091 1.00 96.56 138 LEU A O 1
ATOM 1095 N N . SER A 1 139 ? -1.320 -13.247 14.931 1.00 93.81 139 SER A N 1
ATOM 1096 C CA . SER A 1 139 ? -0.673 -12.527 16.026 1.00 93.81 139 SER A CA 1
ATOM 1097 C C . SER A 1 139 ? -0.482 -11.050 15.681 1.00 93.81 139 SER A C 1
ATOM 1099 O O . SER A 1 139 ? 0.038 -10.708 14.623 1.00 93.81 139 SER A O 1
ATOM 1101 N N . GLN A 1 140 ? -0.886 -10.179 16.604 1.00 94.44 140 GLN A N 1
ATOM 1102 C CA . GLN A 1 140 ? -0.684 -8.730 16.556 1.00 94.44 140 GLN A CA 1
ATOM 1103 C C . GLN A 1 140 ? -0.187 -8.297 17.940 1.00 94.44 140 GLN A C 1
ATOM 1105 O O . GLN A 1 140 ? -1.007 -8.021 18.824 1.00 94.44 140 GLN A O 1
ATOM 1110 N N . PRO A 1 141 ? 1.136 -8.328 18.179 1.00 93.50 141 PRO A N 1
ATOM 1111 C CA . PRO A 1 141 ? 1.711 -8.107 19.508 1.00 93.50 141 PRO A CA 1
ATOM 1112 C C . PRO A 1 141 ? 1.335 -6.759 20.134 1.00 93.50 141 PRO A C 1
ATOM 1114 O O . PRO A 1 141 ? 1.255 -6.633 21.353 1.00 93.50 141 PRO A O 1
ATOM 1117 N N . ASP A 1 142 ? 1.069 -5.759 19.304 1.00 90.75 142 ASP A N 1
ATOM 1118 C CA . ASP A 1 142 ? 0.717 -4.395 19.678 1.00 90.75 142 ASP A CA 1
ATOM 1119 C C . ASP A 1 142 ? -0.798 -4.128 19.701 1.00 90.75 142 ASP A C 1
ATOM 1121 O O . ASP A 1 142 ? -1.218 -3.016 20.010 1.00 90.75 142 ASP A O 1
ATOM 1125 N N . LYS A 1 143 ? -1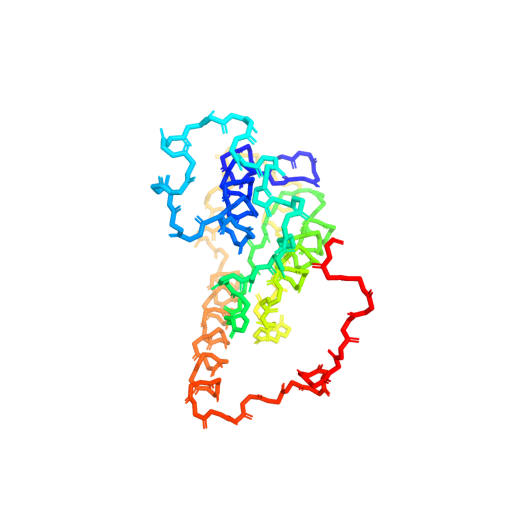.653 -5.132 19.461 1.00 90.06 143 LYS A N 1
ATOM 1126 C CA . LYS A 1 143 ? -3.119 -4.959 19.364 1.00 90.06 143 LYS A CA 1
ATOM 1127 C C . LYS A 1 143 ? -3.761 -4.291 20.585 1.00 90.06 143 LYS A C 1
ATOM 1129 O O . LYS A 1 143 ? -4.785 -3.627 20.456 1.00 90.06 143 LYS A O 1
ATOM 1134 N N . GLN A 1 144 ? -3.198 -4.505 21.775 1.00 90.50 144 GLN A N 1
ATOM 1135 C CA . GLN A 1 144 ? -3.698 -3.937 23.036 1.00 90.50 144 GLN A CA 1
ATOM 1136 C C . GLN A 1 144 ? -3.000 -2.623 23.421 1.00 90.50 144 GLN A C 1
ATOM 1138 O O . GLN A 1 144 ? -3.315 -2.032 24.458 1.00 90.50 144 GLN A O 1
ATOM 1143 N N . VAL A 1 145 ? -2.045 -2.154 22.612 1.00 90.50 145 VAL A N 1
ATOM 1144 C CA . VAL A 1 145 ? -1.333 -0.899 22.851 1.00 90.50 145 VAL A CA 1
ATOM 1145 C C . VAL A 1 145 ? -2.273 0.263 22.560 1.00 90.50 145 VAL A C 1
ATOM 1147 O O . VAL A 1 145 ? -2.777 0.443 21.452 1.00 90.50 145 VAL A O 1
ATOM 1150 N N . LYS A 1 146 ? -2.499 1.092 23.579 1.00 86.81 146 LYS A N 1
ATOM 1151 C CA . LYS A 1 146 ? -3.228 2.349 23.426 1.00 86.81 146 LYS A CA 1
ATOM 1152 C C . LYS A 1 146 ? -2.282 3.410 22.882 1.00 86.81 146 LYS A C 1
ATOM 1154 O O . LYS A 1 146 ? -1.362 3.840 23.575 1.00 86.81 146 LYS A O 1
ATOM 1159 N N . TRP A 1 147 ? -2.532 3.849 21.655 1.00 84.06 147 TRP A N 1
ATOM 1160 C CA . TRP A 1 147 ? -1.776 4.934 21.042 1.00 84.06 147 TRP A CA 1
ATOM 1161 C C . TRP A 1 147 ? -2.079 6.264 21.749 1.00 84.06 147 TRP A C 1
ATOM 1163 O O . TRP A 1 147 ? -3.248 6.615 21.903 1.00 84.06 147 TRP A O 1
ATOM 1173 N N . PRO A 1 148 ? -1.056 7.035 22.164 1.00 86.25 148 PRO A N 1
ATOM 1174 C CA . PRO A 1 148 ? -1.265 8.294 22.883 1.00 86.25 148 PRO A CA 1
ATOM 1175 C C . PRO A 1 148 ? -1.801 9.421 21.987 1.00 86.25 148 PRO A C 1
ATOM 1177 O O . PRO A 1 148 ? -2.316 10.414 22.493 1.00 86.25 148 PRO A O 1
ATOM 1180 N N . ARG A 1 149 ? -1.666 9.288 20.661 1.00 82.56 149 ARG A N 1
ATOM 1181 C CA . ARG A 1 149 ? -2.173 10.236 19.662 1.00 82.56 149 ARG A CA 1
ATOM 1182 C C . ARG A 1 149 ? -3.136 9.493 18.746 1.00 82.56 149 ARG A C 1
ATOM 1184 O O . ARG A 1 149 ? -2.707 8.691 17.923 1.00 82.56 149 ARG A O 1
ATOM 1191 N N . THR A 1 150 ? -4.429 9.712 18.951 1.00 69.75 150 THR A N 1
ATOM 1192 C CA . THR A 1 150 ? -5.512 9.041 18.215 1.00 69.75 150 THR A CA 1
ATOM 1193 C C . THR A 1 150 ? -6.103 9.898 17.094 1.00 69.75 150 THR A C 1
ATOM 1195 O O . THR A 1 150 ? -6.920 9.395 16.328 1.00 69.75 150 THR A O 1
ATOM 1198 N N . LYS A 1 151 ? -5.679 11.164 16.997 1.00 64.25 151 LYS A N 1
ATOM 1199 C CA . LYS A 1 151 ? -6.047 12.137 15.964 1.00 64.25 151 LYS A CA 1
ATOM 1200 C C . LYS A 1 151 ? -4.813 12.580 15.194 1.00 64.25 151 LYS A C 1
ATOM 1202 O O . LYS A 1 151 ? -3.749 12.702 15.848 1.00 64.25 151 LYS A O 1
#

Secondary structure (DSSP, 8-state):
-TTS--HHHHHHHHHHHHHHTS-S-GGGGTTT-HHHHHHHHHTT-----TTTT-EE-EEEEESSS-HHHHHHHHHHHHHHTT-EE--GGGEEEEESSTT--GGGHHHHHHH-HHHHHHHHHHHHHHHHHHHHHHTT-S--TTTT---S---

Sequence (151 aa):
YWYQSPSPLKLMIDRLVSADGGNPDPTTTHGKHVAEAKRIEQQGWNYPKHLAGRAYGVVVHGDVAGVEAHRRNLTDWLEWMGLIDAGAAARLDRYIGYYQPYYNSHDALDKDKAVQEEARNAARAVVQAVKELRAGHLSQPDKQVKWPRTK

Radius of gyration: 19.32 Å; chains: 1; bounding box: 45×42×50 Å

Foldseek 3Di:
DPLEDDPVVVVVLVVLQCVQQHDPDCVQCPHPNPVSVVVVVVVPRQRRLNPALAEAADAFEDAEDNQVVHLVVVVVSCVVSRHDYLDPLRRYYYHFNHVHDPVCSVVSVVPPVVSVVSNVSNVVSSVVLRVCSVVVNNDDPCPPPDDPDSD